Protein AF-A0A7K6Z9L7-F1 (afdb_monomer_lite)

Foldseek 3Di:
DPPDPPPDPLVVLLVVLPCVVVVPDVVSVVSNVVSVVSCVCVVDPQSVVQCVVPNVVSVVCCVPVPVVVSVVVVVCPDPVNVVVVVVVVVVVVVVVVVD

Structure (mmCIF, N/CA/C/O backbone):
data_AF-A0A7K6Z9L7-F1
#
_entry.id   AF-A0A7K6Z9L7-F1
#
loop_
_atom_site.group_PDB
_atom_site.id
_atom_site.type_symbol
_atom_site.label_atom_id
_atom_site.label_alt_id
_atom_site.label_comp_id
_atom_site.label_asym_id
_atom_site.label_entity_id
_atom_site.label_seq_id
_atom_site.pdbx_PDB_ins_code
_atom_site.Cartn_x
_atom_site.Cartn_y
_atom_site.Cartn_z
_atom_site.occupancy
_atom_site.B_iso_or_equiv
_atom_site.auth_seq_id
_atom_site.auth_comp_id
_atom_site.auth_asym_id
_atom_site.auth_atom_id
_atom_site.pdbx_PDB_model_num
ATOM 1 N N . SER A 1 1 ? 2.172 -17.798 7.757 1.00 39.91 1 SER A N 1
ATOM 2 C CA . SER A 1 1 ? 0.890 -17.644 7.040 1.00 39.91 1 SER A CA 1
ATOM 3 C C . SER A 1 1 ? 0.165 -16.428 7.599 1.00 39.91 1 SER A C 1
ATOM 5 O O . SER A 1 1 ? -0.536 -16.539 8.595 1.00 39.91 1 SER A O 1
ATOM 7 N N . HIS A 1 2 ? 0.409 -15.241 7.033 1.00 44.06 2 HIS A N 1
ATOM 8 C CA . HIS A 1 2 ? -0.281 -14.021 7.467 1.00 44.06 2 HIS A CA 1
ATOM 9 C C . HIS A 1 2 ? -1.784 -14.182 7.169 1.00 44.06 2 HIS A C 1
ATOM 11 O O . HIS A 1 2 ? -2.124 -14.545 6.037 1.00 44.06 2 HIS A O 1
ATOM 17 N N . PRO A 1 3 ? -2.685 -14.006 8.150 1.00 48.78 3 PRO A N 1
ATOM 18 C CA . PRO A 1 3 ? -4.113 -14.115 7.899 1.00 48.78 3 PRO A CA 1
ATOM 19 C C . PRO A 1 3 ? -4.492 -13.031 6.891 1.00 48.78 3 PRO A C 1
ATOM 21 O O . PRO A 1 3 ? -4.235 -11.851 7.119 1.00 48.78 3 PRO A O 1
ATOM 24 N N . ARG A 1 4 ? -5.067 -13.427 5.748 1.00 51.81 4 ARG A N 1
ATOM 25 C CA . ARG A 1 4 ? -5.582 -12.455 4.777 1.00 51.81 4 ARG A CA 1
ATOM 26 C C . ARG A 1 4 ? -6.577 -11.555 5.514 1.00 51.81 4 ARG A C 1
ATOM 28 O O . ARG A 1 4 ? -7.457 -12.119 6.173 1.00 51.81 4 ARG A O 1
ATOM 35 N N . PRO A 1 5 ? -6.473 -10.215 5.424 1.00 55.12 5 PRO A N 1
ATOM 36 C CA . PRO A 1 5 ? -7.482 -9.339 5.994 1.00 55.12 5 PRO A CA 1
ATOM 37 C C . PRO A 1 5 ? -8.799 -9.720 5.329 1.00 55.12 5 PRO A C 1
ATOM 39 O O . PRO A 1 5 ? -8.987 -9.565 4.121 1.00 55.12 5 PRO A O 1
ATOM 42 N N . MET A 1 6 ? -9.650 -10.379 6.113 1.00 50.12 6 MET A N 1
ATOM 43 C CA . MET A 1 6 ? -10.906 -10.935 5.648 1.00 50.12 6 MET A CA 1
ATOM 44 C C . MET A 1 6 ? -11.667 -9.794 4.976 1.00 50.12 6 MET A C 1
ATOM 46 O O . MET A 1 6 ? -11.713 -8.689 5.518 1.00 50.12 6 MET A O 1
ATOM 50 N N . ALA A 1 7 ? -12.243 -10.039 3.799 1.00 53.47 7 ALA A N 1
ATOM 51 C CA . ALA A 1 7 ? -13.088 -9.084 3.085 1.00 53.47 7 ALA A CA 1
ATOM 52 C C . ALA A 1 7 ? -14.421 -8.885 3.834 1.00 53.47 7 ALA A C 1
ATOM 54 O O . ALA A 1 7 ? -15.507 -9.121 3.309 1.00 53.47 7 ALA A O 1
ATOM 55 N N . VAL A 1 8 ? -14.348 -8.512 5.111 1.00 55.50 8 VAL A N 1
ATOM 56 C CA . VAL A 1 8 ? -15.503 -8.186 5.924 1.00 55.50 8 VAL A CA 1
ATOM 57 C C . VAL A 1 8 ? -16.065 -6.877 5.374 1.00 55.50 8 VAL A C 1
ATOM 59 O O . VAL A 1 8 ? -15.288 -5.976 5.041 1.00 55.50 8 VAL A O 1
ATOM 62 N N . PRO A 1 9 ? -17.394 -6.722 5.254 1.00 59.91 9 PRO A N 1
ATOM 63 C CA . PRO A 1 9 ? -17.988 -5.478 4.788 1.00 59.91 9 PRO A CA 1
ATOM 64 C C . PRO A 1 9 ? -17.550 -4.316 5.689 1.00 59.91 9 PRO A C 1
ATOM 66 O O . PRO A 1 9 ? -18.099 -4.121 6.775 1.00 59.91 9 PRO A O 1
ATOM 69 N N . ARG A 1 10 ? -16.560 -3.538 5.229 1.00 65.69 10 ARG A N 1
ATOM 70 C CA . ARG A 1 10 ? -15.929 -2.434 5.978 1.00 65.69 10 ARG A CA 1
ATOM 71 C C . ARG A 1 10 ? -16.968 -1.455 6.510 1.00 65.69 10 ARG A C 1
ATOM 73 O O . ARG A 1 10 ? -16.880 -1.028 7.649 1.00 65.69 10 ARG A O 1
ATOM 80 N N . ARG A 1 11 ? -18.028 -1.212 5.732 1.00 66.62 11 ARG A N 1
ATOM 81 C CA . ARG A 1 11 ? -19.173 -0.380 6.131 1.00 66.62 11 ARG A CA 1
ATOM 82 C C . ARG A 1 11 ? -19.879 -0.897 7.390 1.00 66.62 11 ARG A C 1
ATOM 84 O O . ARG A 1 11 ? -20.209 -0.108 8.262 1.00 66.62 11 ARG A O 1
A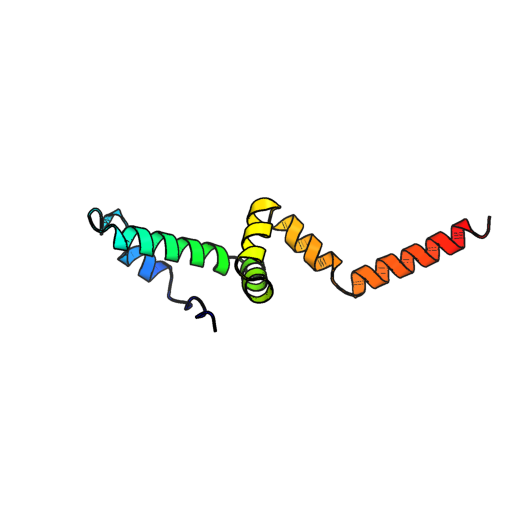TOM 91 N N . LYS A 1 12 ? -20.087 -2.212 7.517 1.00 74.62 12 LYS A N 1
ATOM 92 C CA . LYS A 1 12 ? -20.787 -2.804 8.672 1.00 74.62 12 LYS A CA 1
ATOM 93 C C . LYS A 1 12 ? -19.922 -2.788 9.933 1.00 74.62 12 LYS A C 1
ATOM 95 O O . LYS A 1 12 ? -20.440 -2.542 11.015 1.00 74.62 12 LYS A O 1
ATOM 100 N N . LEU A 1 13 ? -18.617 -3.025 9.796 1.00 75.88 13 LEU A N 1
ATOM 101 C CA . LEU A 1 13 ? -17.691 -2.979 10.930 1.00 75.88 13 LEU A CA 1
ATOM 102 C C . LEU A 1 13 ? -17.372 -1.545 11.369 1.00 75.88 13 LEU A C 1
ATOM 104 O O . LEU A 1 13 ? -17.368 -1.277 12.564 1.00 75.88 13 LEU A O 1
ATOM 108 N N . ALA A 1 14 ? -17.173 -0.618 10.429 1.00 74.69 14 ALA A N 1
ATOM 109 C CA . ALA A 1 14 ? -16.919 0.790 10.733 1.00 74.69 14 ALA A CA 1
ATOM 110 C C . ALA A 1 14 ? -18.092 1.433 11.490 1.00 74.69 14 ALA A C 1
ATOM 112 O O . ALA A 1 14 ? -17.868 2.207 12.410 1.00 74.69 14 ALA A O 1
ATOM 113 N N . LEU A 1 15 ? -19.338 1.062 11.165 1.00 79.12 15 LEU A N 1
ATOM 114 C CA . LEU A 1 15 ? -20.523 1.491 11.919 1.00 79.12 15 LEU A CA 1
ATOM 115 C C . LEU A 1 15 ? -20.588 0.878 13.325 1.00 79.12 15 LEU A C 1
ATOM 117 O O . LEU A 1 15 ? -21.086 1.520 14.245 1.00 79.12 15 LEU A O 1
ATOM 121 N N . LYS A 1 16 ? -20.101 -0.357 13.494 1.00 80.88 16 LYS A N 1
ATOM 122 C CA . LYS A 1 16 ? -20.093 -1.057 14.785 1.00 80.88 16 LYS A CA 1
ATOM 123 C C . LYS A 1 16 ? -19.075 -0.452 15.755 1.00 80.88 16 LYS A C 1
ATOM 125 O O . LYS A 1 16 ? -19.374 -0.326 16.935 1.00 80.88 16 LYS A O 1
ATOM 130 N N . TYR A 1 17 ? -17.913 -0.051 15.243 1.00 83.38 17 TYR A N 1
ATOM 131 C CA . TYR A 1 17 ? -16.802 0.506 16.022 1.00 83.38 17 TYR A CA 1
ATOM 132 C C . TYR A 1 17 ? -16.658 2.030 15.882 1.00 83.38 17 TYR A C 1
ATOM 134 O O . TYR A 1 17 ? -15.601 2.578 16.167 1.00 83.38 17 TYR A O 1
ATOM 142 N N . HIS A 1 18 ? -17.699 2.731 15.422 1.00 81.81 18 HIS A N 1
ATOM 143 C CA . HIS A 1 18 ? -17.637 4.181 15.238 1.00 81.81 18 HIS A CA 1
ATOM 144 C C . HIS A 1 18 ? -17.424 4.893 16.591 1.00 81.81 18 HIS A C 1
ATOM 146 O O . HIS A 1 18 ? -18.118 4.533 17.551 1.00 81.81 18 HIS A O 1
ATOM 152 N N . PRO A 1 19 ? -16.544 5.912 16.680 1.00 80.56 19 PRO A N 1
ATOM 153 C CA . PRO A 1 19 ? -16.237 6.6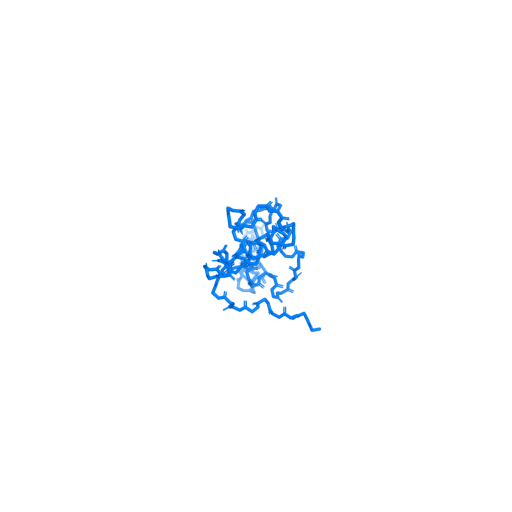08 17.938 1.00 80.56 19 PRO A CA 1
ATOM 154 C C . PRO A 1 19 ? -17.465 7.278 18.568 1.00 80.56 19 PRO A C 1
ATOM 156 O O . PRO A 1 19 ? -17.619 7.258 19.778 1.00 80.56 19 PRO A O 1
ATOM 159 N N . ASP A 1 20 ? -18.399 7.768 17.749 1.00 85.31 20 ASP A N 1
ATOM 160 C CA . ASP A 1 20 ? -19.677 8.344 18.211 1.00 85.31 20 ASP A CA 1
ATOM 161 C C . ASP A 1 20 ? -20.554 7.351 19.002 1.00 85.31 20 ASP A C 1
ATOM 163 O O . ASP A 1 20 ? -21.271 7.731 19.919 1.00 85.31 20 ASP A O 1
ATOM 167 N N . LYS A 1 21 ? -20.482 6.054 18.669 1.00 82.75 21 LYS A N 1
ATOM 168 C CA . LYS A 1 21 ? -21.246 4.994 19.350 1.00 82.75 21 LYS A CA 1
ATOM 169 C C . LYS A 1 21 ? -20.463 4.325 20.477 1.00 82.75 21 LYS A C 1
ATOM 171 O O . LYS A 1 21 ? -21.060 3.595 21.260 1.00 82.75 21 LYS A O 1
ATOM 176 N N . ASN A 1 22 ? -19.149 4.541 20.527 1.00 84.25 22 ASN A N 1
ATOM 177 C CA . ASN A 1 22 ? -18.236 3.918 21.481 1.00 84.25 22 ASN A CA 1
ATOM 178 C C . ASN A 1 22 ? -17.231 4.957 22.031 1.00 84.25 22 ASN A C 1
ATOM 180 O O . ASN A 1 22 ? -16.026 4.779 21.854 1.00 84.25 22 ASN A O 1
ATOM 184 N N . PRO A 1 23 ? -17.697 6.057 22.653 1.00 78.94 23 PRO A N 1
ATOM 185 C CA . PRO A 1 23 ? -16.817 7.140 23.100 1.00 78.94 23 PRO A CA 1
ATOM 186 C C . PRO A 1 23 ? -15.869 6.723 24.236 1.00 78.94 23 PRO A C 1
ATOM 188 O O . PRO A 1 23 ? -14.770 7.261 24.335 1.00 78.94 23 PRO A O 1
ATOM 191 N N . ASP A 1 24 ? -16.263 5.737 25.048 1.00 84.19 24 ASP A N 1
ATOM 192 C CA . ASP A 1 24 ? -15.509 5.271 26.221 1.00 84.19 24 ASP A CA 1
ATOM 193 C C . ASP A 1 24 ? -14.710 3.975 25.978 1.00 84.19 24 ASP A C 1
ATOM 195 O O . ASP A 1 24 ? -14.047 3.483 26.891 1.00 84.19 24 ASP A O 1
ATOM 199 N N . ASP A 1 25 ? -14.765 3.396 24.769 1.00 83.88 25 ASP A N 1
ATOM 200 C CA . ASP A 1 25 ? -14.072 2.141 24.452 1.00 83.88 25 ASP A CA 1
ATOM 201 C C . ASP A 1 25 ? -12.804 2.390 23.606 1.00 83.88 25 ASP A C 1
ATOM 203 O O . ASP A 1 25 ? -12.877 2.510 22.375 1.00 83.88 25 ASP A O 1
ATOM 207 N N . PRO A 1 26 ? -11.608 2.415 24.224 1.00 83.69 26 PRO A N 1
ATOM 208 C CA . PRO A 1 26 ? -10.356 2.568 23.489 1.00 83.69 26 PRO A CA 1
ATOM 209 C C . PRO A 1 26 ? -10.075 1.383 22.550 1.00 83.69 26 PRO A C 1
ATOM 211 O O . PRO A 1 26 ? -9.400 1.554 21.533 1.00 83.69 26 PRO A O 1
ATOM 214 N N . ALA A 1 27 ? -10.617 0.191 22.827 1.00 83.19 27 ALA A N 1
ATOM 215 C CA . ALA A 1 27 ? -10.466 -0.957 21.940 1.00 83.19 27 ALA A CA 1
ATOM 216 C C . ALA A 1 27 ? -11.296 -0.792 20.657 1.00 83.19 27 ALA A C 1
ATOM 218 O O . ALA A 1 27 ? -10.869 -1.243 19.591 1.00 83.19 27 ALA A O 1
ATOM 219 N N . ALA A 1 28 ? -12.447 -0.113 20.720 1.00 81.94 28 ALA A N 1
ATOM 220 C CA . ALA A 1 28 ? -13.225 0.236 19.532 1.00 81.94 28 ALA A CA 1
ATOM 221 C C . ALA A 1 28 ? -12.467 1.221 18.631 1.00 81.94 28 ALA A C 1
ATOM 223 O O . ALA A 1 28 ? -12.456 1.044 17.411 1.00 81.94 28 ALA A O 1
ATOM 224 N N . ALA A 1 29 ? -11.768 2.198 19.218 1.00 81.88 29 ALA A N 1
ATOM 225 C CA . ALA A 1 29 ? -10.926 3.137 18.477 1.00 81.88 29 ALA A CA 1
ATOM 226 C C . ALA A 1 29 ? -9.757 2.435 17.758 1.00 81.88 29 ALA A C 1
ATOM 228 O O . ALA A 1 29 ? -9.510 2.696 16.577 1.00 81.88 29 ALA A O 1
ATOM 229 N N . GLU A 1 30 ? -9.082 1.499 18.432 1.00 82.19 30 GLU A N 1
ATOM 230 C CA . GLU A 1 30 ? -8.016 0.687 17.827 1.00 82.19 30 GLU A CA 1
ATOM 231 C C . GLU A 1 30 ? -8.550 -0.195 16.687 1.00 82.19 30 GLU A C 1
ATOM 233 O O . GLU A 1 30 ? -8.012 -0.180 15.578 1.00 82.19 30 GLU A O 1
ATOM 238 N N . ARG A 1 31 ? -9.686 -0.876 16.894 1.00 81.88 31 ARG A N 1
ATOM 239 C CA . ARG A 1 31 ? -10.359 -1.662 15.842 1.00 81.88 31 ARG A CA 1
ATOM 240 C C . ARG A 1 31 ? -10.750 -0.794 14.647 1.00 81.88 31 ARG A C 1
ATOM 242 O O . ARG A 1 31 ? -10.615 -1.226 13.504 1.00 81.88 31 ARG A O 1
ATOM 249 N N . PHE A 1 32 ? -11.237 0.422 14.888 1.00 82.00 32 PHE A N 1
ATOM 250 C CA . PHE A 1 32 ? -11.623 1.356 13.834 1.00 82.00 32 PHE A CA 1
ATOM 251 C C . PHE A 1 32 ? -10.418 1.796 12.993 1.00 82.00 32 PHE A C 1
ATOM 253 O O . PHE A 1 32 ? -10.498 1.779 11.762 1.00 82.00 32 PHE A O 1
ATOM 260 N N . LYS A 1 33 ? -9.281 2.110 13.632 1.00 82.12 33 LYS A N 1
ATOM 261 C CA . LYS A 1 33 ? -8.007 2.377 12.940 1.00 82.12 33 LYS A CA 1
ATOM 262 C C . LYS A 1 33 ? -7.577 1.203 12.070 1.00 82.12 33 LYS A C 1
ATOM 264 O O . LYS A 1 33 ? -7.227 1.399 10.908 1.00 82.12 33 LYS A O 1
ATOM 269 N N . GLU A 1 34 ? -7.644 -0.007 12.611 1.00 81.12 34 GLU A N 1
ATOM 270 C CA . GLU A 1 34 ? -7.249 -1.229 11.912 1.00 81.12 34 GLU A CA 1
ATOM 271 C C . GLU A 1 34 ? -8.129 -1.477 10.672 1.00 81.12 34 GLU A C 1
ATOM 273 O O . GLU A 1 34 ? -7.626 -1.760 9.583 1.00 81.12 34 GLU A O 1
ATOM 278 N N . ILE A 1 35 ? -9.446 -1.261 10.795 1.00 81.94 35 ILE A N 1
ATOM 279 C CA . ILE A 1 35 ? -10.399 -1.332 9.677 1.00 81.94 35 ILE A CA 1
ATOM 280 C C . ILE A 1 35 ? -10.078 -0.283 8.606 1.00 81.94 35 ILE A C 1
ATOM 282 O O . ILE A 1 35 ? -10.150 -0.593 7.415 1.00 81.94 35 ILE A O 1
ATOM 286 N N . ASN A 1 36 ? -9.726 0.941 9.003 1.00 79.88 36 ASN A N 1
ATOM 287 C CA . ASN A 1 36 ? -9.377 2.013 8.069 1.00 79.88 36 ASN A CA 1
ATOM 288 C C . ASN A 1 36 ? -8.046 1.745 7.350 1.00 79.88 36 ASN A C 1
ATOM 290 O O . ASN A 1 36 ? -7.942 1.975 6.146 1.00 79.88 36 ASN A O 1
ATOM 294 N N . SER A 1 37 ? -7.051 1.201 8.052 1.00 77.06 37 SER A N 1
ATOM 295 C CA . SER A 1 37 ? -5.772 0.798 7.455 1.00 77.06 37 SER A CA 1
ATOM 296 C C . SER A 1 37 ? -5.971 -0.336 6.446 1.00 77.06 37 SER A C 1
ATOM 298 O O . SER A 1 37 ? -5.581 -0.218 5.283 1.00 77.06 37 SER A O 1
ATOM 300 N N . ALA A 1 38 ? -6.711 -1.382 6.828 1.00 78.25 38 ALA A N 1
ATOM 301 C CA . ALA A 1 38 ? -7.092 -2.446 5.905 1.00 78.25 38 ALA A CA 1
ATOM 302 C C . ALA A 1 38 ? -7.924 -1.910 4.724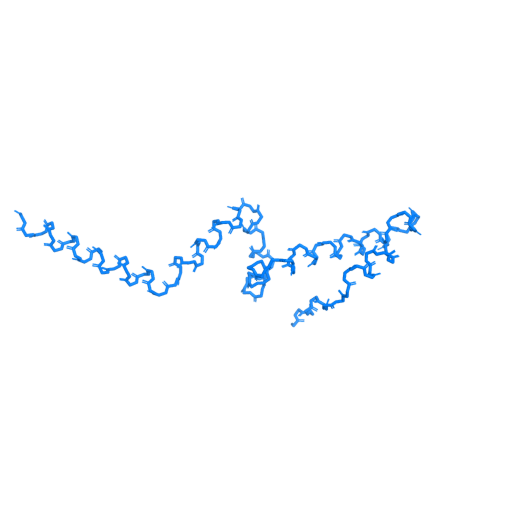 1.00 78.25 38 ALA A C 1
ATOM 304 O O . ALA A 1 38 ? -7.801 -2.402 3.601 1.00 78.25 38 ALA A O 1
ATOM 305 N N . HIS A 1 39 ? -8.754 -0.881 4.945 1.00 75.19 39 HIS A N 1
ATOM 306 C CA . HIS A 1 39 ? -9.507 -0.227 3.880 1.00 75.19 39 HIS A CA 1
ATOM 307 C C . HIS A 1 39 ? -8.580 0.426 2.857 1.00 75.19 39 HIS A C 1
ATOM 309 O O . HIS A 1 39 ? -8.821 0.240 1.669 1.00 75.19 39 HIS A O 1
ATOM 315 N N . ALA A 1 40 ? -7.578 1.182 3.301 1.00 74.62 40 ALA A N 1
ATOM 316 C CA . ALA A 1 40 ? -6.653 1.903 2.430 1.00 74.62 40 ALA A CA 1
ATOM 317 C C . ALA A 1 40 ? -5.829 0.955 1.544 1.00 74.62 40 ALA A C 1
ATOM 319 O O . ALA A 1 40 ? -5.643 1.220 0.358 1.00 74.62 40 ALA A O 1
ATOM 320 N N . THR A 1 41 ? -5.410 -0.188 2.090 1.00 72.38 41 THR A N 1
ATOM 321 C CA . THR A 1 41 ? -4.687 -1.215 1.327 1.00 72.38 41 THR A CA 1
ATOM 322 C C . THR A 1 41 ? -5.584 -1.939 0.326 1.00 72.38 41 THR A C 1
ATOM 324 O O . THR A 1 41 ? -5.159 -2.231 -0.784 1.00 72.38 41 THR A O 1
ATOM 327 N N . LEU A 1 42 ? -6.828 -2.249 0.709 1.00 73.88 42 LEU A N 1
ATOM 328 C CA . LEU A 1 42 ? -7.758 -3.015 -0.129 1.00 73.88 42 LEU A CA 1
ATOM 329 C C . LEU A 1 42 ? -8.565 -2.154 -1.108 1.00 73.88 42 LEU A C 1
ATOM 331 O O . LEU A 1 42 ? -9.225 -2.711 -1.983 1.00 73.88 42 LEU A O 1
ATOM 335 N N . SER A 1 43 ? -8.599 -0.828 -0.939 1.00 74.44 43 SER A N 1
ATOM 336 C CA . SER A 1 43 ? -9.313 0.064 -1.860 1.00 74.44 43 SER A CA 1
ATOM 337 C C . SER A 1 43 ? -8.611 0.211 -3.200 1.00 74.44 43 SER A C 1
A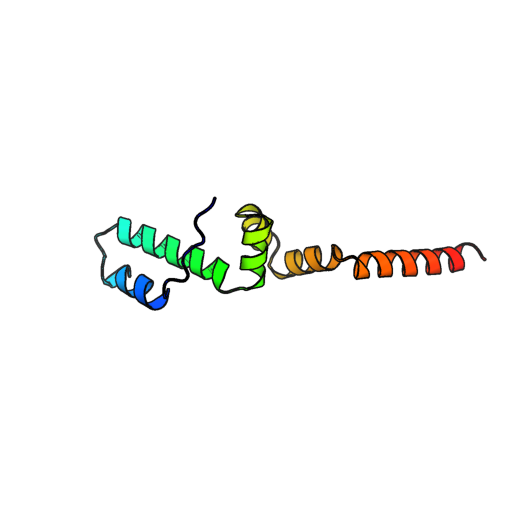TOM 339 O O . SER A 1 43 ? -9.288 0.499 -4.180 1.00 74.44 43 SER A O 1
ATOM 341 N N . ASP A 1 44 ? -7.294 0.022 -3.228 1.00 77.62 44 ASP A N 1
ATOM 342 C CA . ASP A 1 44 ? -6.492 0.123 -4.437 1.00 77.62 44 ASP A CA 1
ATOM 343 C C . ASP A 1 44 ? -5.941 -1.259 -4.801 1.00 77.62 44 ASP A C 1
ATOM 345 O O . ASP A 1 44 ? -5.300 -1.937 -3.991 1.00 77.62 44 ASP A O 1
ATOM 349 N N . GLU A 1 45 ? -6.241 -1.701 -6.018 1.00 78.44 45 GLU A N 1
ATOM 350 C CA . GLU A 1 45 ? -5.818 -3.005 -6.521 1.00 78.44 45 GLU A CA 1
ATOM 351 C C . GLU A 1 45 ? -4.286 -3.100 -6.604 1.00 78.44 45 GLU A C 1
ATOM 353 O O . GLU A 1 45 ? -3.715 -4.158 -6.320 1.00 78.44 45 GLU A O 1
ATOM 358 N N . ASP A 1 46 ? -3.609 -1.979 -6.874 1.00 76.56 46 ASP A N 1
ATOM 359 C CA . ASP A 1 46 ? -2.154 -1.913 -6.952 1.00 76.56 46 ASP A CA 1
ATOM 360 C C . ASP A 1 46 ? -1.515 -2.022 -5.561 1.00 76.56 46 ASP A C 1
ATOM 362 O O . ASP A 1 46 ? -0.585 -2.811 -5.377 1.00 76.56 46 ASP A O 1
ATOM 366 N N . LYS A 1 47 ? -2.055 -1.323 -4.548 1.00 78.19 47 LYS A N 1
ATOM 367 C CA . LYS A 1 47 ? -1.594 -1.423 -3.143 1.00 78.19 47 LYS A CA 1
ATOM 368 C C . LYS A 1 47 ? -1.786 -2.813 -2.572 1.00 78.19 47 LYS A C 1
ATOM 370 O O . LYS A 1 47 ? -0.933 -3.313 -1.836 1.00 78.19 47 LYS A O 1
ATOM 375 N N . ARG A 1 48 ? -2.890 -3.459 -2.936 1.00 82.06 48 ARG A N 1
ATOM 376 C CA . ARG A 1 48 ? -3.141 -4.846 -2.566 1.00 82.06 48 ARG A CA 1
ATOM 377 C C . ARG A 1 48 ? -2.100 -5.774 -3.180 1.00 82.06 48 ARG A C 1
ATOM 379 O O . ARG A 1 48 ? -1.515 -6.579 -2.463 1.00 82.06 48 ARG A O 1
ATOM 386 N N . ARG A 1 49 ? -1.829 -5.639 -4.480 1.00 79.00 49 ARG A N 1
ATOM 387 C CA . ARG A 1 49 ? -0.819 -6.459 -5.161 1.00 79.00 49 ARG A CA 1
ATOM 388 C C . ARG A 1 49 ? 0.578 -6.240 -4.582 1.00 79.00 49 ARG A C 1
ATOM 390 O O . ARG A 1 49 ? 1.339 -7.189 -4.421 1.00 79.00 49 ARG A O 1
ATOM 397 N N . LEU A 1 50 ? 0.884 -4.995 -4.235 1.00 79.31 50 LEU A N 1
ATOM 398 C CA . LEU A 1 50 ? 2.095 -4.585 -3.536 1.00 79.31 50 LEU A CA 1
ATOM 399 C C . LEU A 1 50 ? 2.253 -5.271 -2.183 1.00 79.31 50 LEU A C 1
ATOM 401 O O . LEU A 1 50 ? 3.311 -5.829 -1.897 1.00 79.31 50 LEU A O 1
ATOM 405 N N . TYR A 1 51 ? 1.198 -5.257 -1.371 1.00 80.62 51 TYR A N 1
ATOM 406 C CA . TYR A 1 51 ? 1.179 -5.937 -0.083 1.00 80.62 51 TYR A CA 1
ATOM 40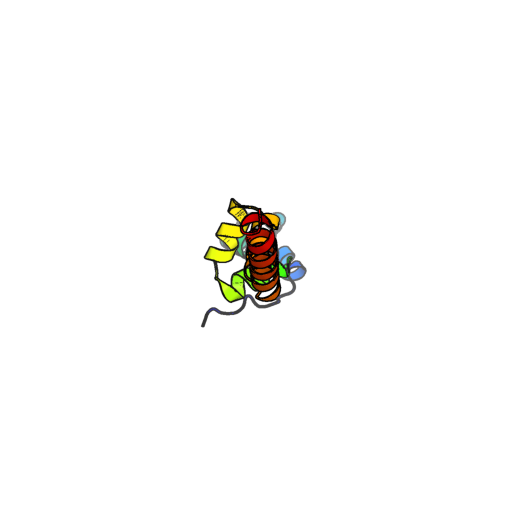7 C C . TYR A 1 51 ? 1.336 -7.450 -0.236 1.00 80.62 51 TYR A C 1
ATOM 409 O O . TYR A 1 51 ? 2.097 -8.070 0.502 1.00 80.62 51 TYR A O 1
ATOM 417 N N . ASP A 1 52 ? 0.670 -8.046 -1.224 1.00 82.62 52 ASP A N 1
ATOM 418 C CA . ASP A 1 52 ? 0.762 -9.482 -1.487 1.00 82.62 52 ASP A CA 1
ATOM 419 C C . ASP A 1 52 ? 2.179 -9.899 -1.938 1.00 82.62 52 ASP A C 1
ATOM 421 O O . ASP A 1 52 ? 2.617 -11.008 -1.631 1.00 82.62 52 ASP A O 1
ATOM 425 N N . GLN A 1 53 ? 2.916 -9.023 -2.634 1.00 77.75 53 GLN A N 1
ATOM 426 C CA . GLN A 1 53 ? 4.269 -9.306 -3.137 1.00 77.75 53 GLN A CA 1
ATOM 427 C C . GLN A 1 53 ? 5.398 -8.930 -2.165 1.00 77.75 53 GLN A C 1
ATOM 429 O O . GLN A 1 53 ? 6.391 -9.650 -2.079 1.00 77.75 53 GLN A O 1
ATOM 434 N N . TYR A 1 54 ? 5.267 -7.815 -1.445 1.00 78.88 54 TYR A N 1
ATOM 435 C CA . TYR A 1 54 ? 6.345 -7.210 -0.647 1.00 78.88 54 TYR A CA 1
ATOM 436 C C . TYR A 1 54 ? 5.953 -6.958 0.816 1.00 78.88 54 TYR A C 1
ATOM 438 O O . TYR A 1 54 ? 6.753 -6.434 1.594 1.00 78.88 54 TYR A O 1
ATOM 446 N N . GLY A 1 55 ? 4.732 -7.317 1.216 1.00 82.06 55 GLY A N 1
ATOM 447 C CA . GLY A 1 55 ? 4.224 -7.097 2.566 1.00 82.06 55 GLY A CA 1
ATOM 448 C C . GLY A 1 55 ? 4.106 -5.615 2.924 1.00 82.06 55 GLY A C 1
ATOM 449 O O . GLY A 1 55 ? 3.846 -4.755 2.080 1.00 82.06 55 GLY A O 1
ATOM 450 N N . SER A 1 56 ? 4.320 -5.304 4.203 1.00 81.50 56 SER A N 1
ATOM 451 C CA . SER A 1 56 ? 4.265 -3.933 4.728 1.00 81.50 56 SER A CA 1
ATOM 452 C C . SER A 1 56 ? 5.309 -3.000 4.108 1.00 81.50 56 SER A C 1
ATOM 454 O O . SER A 1 56 ? 5.044 -1.807 3.975 1.00 81.50 56 SER A O 1
ATOM 456 N N . LEU A 1 57 ? 6.461 -3.527 3.674 1.00 82.44 57 LEU A N 1
ATOM 457 C CA . LEU A 1 57 ? 7.502 -2.736 3.015 1.00 82.44 57 LEU A CA 1
ATOM 458 C C . LEU A 1 57 ? 7.001 -2.146 1.689 1.00 82.44 57 LEU A C 1
ATOM 460 O O . LEU A 1 57 ? 7.285 -0.991 1.388 1.00 82.44 57 LEU A O 1
ATOM 464 N N . GLY A 1 58 ? 6.210 -2.909 0.928 1.00 80.38 58 GLY A N 1
ATOM 465 C CA . GLY A 1 58 ? 5.614 -2.441 -0.325 1.00 80.38 58 GLY A CA 1
ATOM 466 C C . GLY A 1 58 ? 4.664 -1.258 -0.128 1.00 80.38 58 GLY A C 1
ATOM 467 O O . GLY A 1 58 ? 4.696 -0.311 -0.912 1.00 80.38 58 GLY A O 1
ATOM 468 N N . LEU A 1 59 ? 3.869 -1.275 0.949 1.00 81.12 59 LEU A N 1
ATOM 469 C CA . LEU A 1 59 ? 3.034 -0.127 1.316 1.00 81.12 59 LEU A CA 1
ATOM 470 C C . LEU A 1 59 ? 3.861 1.069 1.766 1.00 81.12 59 LEU A C 1
ATOM 472 O O . LEU A 1 59 ? 3.581 2.176 1.326 1.00 81.12 59 LEU A O 1
ATOM 476 N N . TYR A 1 60 ? 4.888 0.851 2.590 1.00 82.50 60 TYR A N 1
ATOM 477 C CA . TYR A 1 60 ? 5.746 1.934 3.068 1.00 82.50 60 TYR A CA 1
ATOM 478 C C . TYR A 1 60 ? 6.408 2.690 1.910 1.00 82.50 60 TYR A C 1
ATOM 480 O O . TYR A 1 60 ? 6.434 3.918 1.887 1.00 82.50 60 TYR A O 1
ATOM 488 N N . VAL A 1 61 ? 6.892 1.954 0.906 1.00 79.81 61 VAL A N 1
ATOM 489 C CA . VAL A 1 61 ? 7.467 2.538 -0.310 1.00 79.81 61 VAL A CA 1
ATOM 490 C C . VAL A 1 61 ? 6.406 3.304 -1.111 1.00 79.81 61 VAL A C 1
ATOM 492 O O . VAL A 1 61 ? 6.692 4.401 -1.584 1.00 79.81 61 VAL A O 1
ATOM 495 N N . ALA A 1 62 ? 5.176 2.793 -1.219 1.00 79.50 62 ALA A N 1
ATOM 496 C CA . ALA A 1 62 ? 4.080 3.510 -1.880 1.00 79.50 62 ALA A CA 1
ATOM 497 C C . ALA A 1 62 ? 3.660 4.791 -1.150 1.00 79.50 62 ALA A C 1
ATOM 499 O O . ALA A 1 62 ? 3.331 5.782 -1.797 1.00 79.50 62 ALA A O 1
ATOM 500 N N . GLU A 1 63 ? 3.720 4.799 0.179 1.00 79.56 63 GLU A N 1
ATOM 501 C CA . GLU A 1 63 ? 3.408 5.974 0.995 1.00 79.56 63 GLU A CA 1
ATOM 502 C C . GLU A 1 63 ? 4.509 7.044 0.921 1.00 79.56 63 GLU A C 1
ATOM 504 O O . GLU A 1 63 ? 4.207 8.232 0.869 1.00 79.56 63 GLU A O 1
ATOM 509 N N . GLN A 1 64 ? 5.782 6.635 0.886 1.00 80.44 64 GLN A N 1
ATOM 510 C CA . GLN A 1 64 ? 6.931 7.550 0.851 1.00 80.44 64 GLN A CA 1
ATOM 511 C C . GLN A 1 64 ? 7.220 8.124 -0.538 1.00 80.44 64 GLN A C 1
ATOM 513 O O . GLN A 1 64 ? 7.545 9.302 -0.661 1.00 80.44 64 GLN A O 1
ATOM 518 N N . PHE A 1 65 ? 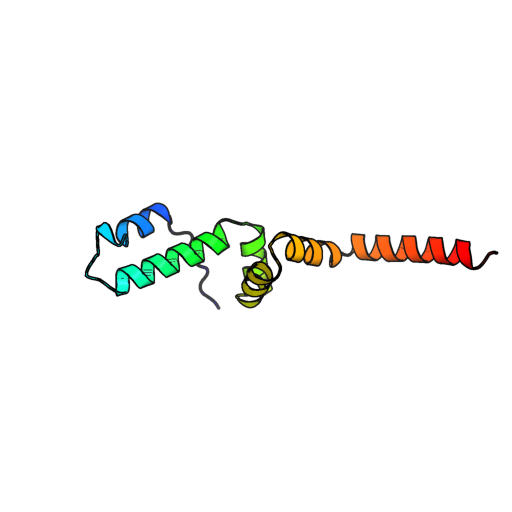7.133 7.297 -1.582 1.00 76.12 65 PHE A N 1
ATOM 519 C CA . PHE A 1 65 ? 7.526 7.679 -2.943 1.00 76.12 65 PHE A CA 1
ATOM 520 C C . PHE A 1 65 ? 6.329 7.987 -3.854 1.00 76.12 65 PHE A C 1
ATOM 522 O O . PHE A 1 65 ? 6.522 8.442 -4.980 1.00 76.12 65 PHE A O 1
ATOM 529 N N . GLY A 1 66 ? 5.102 7.794 -3.360 1.00 73.75 66 GLY A N 1
ATOM 530 C CA . GLY A 1 66 ? 3.861 8.008 -4.099 1.00 73.75 66 GLY A CA 1
ATOM 531 C C . GLY A 1 66 ? 3.482 6.815 -4.979 1.00 73.75 66 GLY A C 1
ATOM 532 O O . GLY A 1 66 ? 4.339 6.144 -5.559 1.00 73.75 66 GLY A O 1
ATOM 533 N N . ASP A 1 67 ? 2.174 6.565 -5.101 1.00 67.94 67 ASP A N 1
ATOM 534 C CA . ASP A 1 67 ? 1.599 5.466 -5.895 1.00 67.94 67 ASP A CA 1
ATOM 535 C C . ASP A 1 67 ? 2.160 5.401 -7.324 1.00 67.94 67 ASP A C 1
ATOM 537 O O . ASP A 1 67 ? 2.460 4.318 -7.832 1.00 67.94 67 ASP A O 1
ATOM 541 N N . ASP A 1 68 ? 2.349 6.557 -7.962 1.00 70.94 68 ASP A N 1
ATOM 542 C CA . ASP A 1 68 ? 2.796 6.659 -9.353 1.00 70.94 68 ASP A CA 1
ATOM 543 C C . ASP A 1 68 ? 4.233 6.162 -9.547 1.00 70.94 68 ASP A C 1
ATOM 545 O O . ASP A 1 68 ? 4.532 5.474 -10.529 1.00 70.94 68 ASP A O 1
ATOM 549 N N . ALA A 1 69 ? 5.120 6.447 -8.588 1.00 72.44 69 ALA A N 1
ATOM 550 C CA . ALA A 1 69 ? 6.517 6.033 -8.649 1.00 72.44 69 ALA A CA 1
ATOM 551 C C . ALA A 1 69 ? 6.652 4.516 -8.519 1.00 72.44 69 ALA A C 1
ATOM 553 O O . ALA A 1 69 ? 7.435 3.896 -9.239 1.00 72.44 69 ALA A O 1
ATOM 554 N N . VAL A 1 70 ? 5.856 3.897 -7.645 1.00 73.19 70 VAL A N 1
ATOM 555 C CA . VAL A 1 70 ? 5.911 2.446 -7.456 1.00 73.19 70 VAL A CA 1
ATOM 556 C C . VAL A 1 70 ? 5.277 1.718 -8.639 1.00 73.19 70 VAL A C 1
ATOM 558 O O . VAL A 1 70 ? 5.834 0.728 -9.118 1.00 73.19 70 VAL A O 1
ATOM 561 N N . LYS A 1 71 ? 4.181 2.250 -9.200 1.00 71.69 71 LYS A N 1
ATOM 562 C CA . LYS A 1 71 ? 3.614 1.767 -10.471 1.00 71.69 71 LYS A CA 1
ATOM 563 C C . LYS A 1 71 ? 4.649 1.819 -11.589 1.00 71.69 71 LYS A C 1
ATOM 565 O O . LYS A 1 71 ? 4.828 0.822 -12.291 1.00 71.69 71 LYS A O 1
ATOM 570 N N . HIS A 1 72 ? 5.362 2.938 -11.733 1.00 70.69 72 HIS A N 1
ATOM 571 C CA . HIS A 1 72 ? 6.451 3.067 -12.701 1.00 70.69 72 HIS A CA 1
ATOM 572 C C . HIS A 1 72 ? 7.576 2.074 -12.432 1.00 70.69 72 HIS A C 1
ATOM 574 O O . HIS A 1 72 ? 7.951 1.345 -13.342 1.00 70.69 72 HIS A O 1
ATOM 580 N N . TYR A 1 73 ? 8.050 1.943 -11.197 1.00 74.31 73 TYR A N 1
ATOM 581 C CA . TYR A 1 73 ? 9.079 0.965 -10.849 1.00 74.31 73 TYR A CA 1
ATOM 582 C C . TYR A 1 73 ? 8.678 -0.472 -11.241 1.00 74.31 73 TYR A C 1
ATOM 584 O O . TYR A 1 73 ? 9.461 -1.193 -11.863 1.00 74.31 73 TYR A O 1
ATOM 592 N N . PHE A 1 74 ? 7.424 -0.872 -10.995 1.00 68.44 74 PHE A N 1
ATOM 593 C CA . PHE A 1 74 ? 6.921 -2.177 -11.441 1.00 68.44 74 PHE A CA 1
ATOM 594 C C . PHE A 1 74 ? 6.785 -2.315 -12.953 1.00 68.44 74 PHE A C 1
ATOM 596 O O . PHE A 1 74 ? 6.989 -3.411 -13.477 1.00 68.44 74 PHE A O 1
ATOM 603 N N . LEU A 1 75 ? 6.427 -1.243 -13.662 1.00 67.12 75 LEU A N 1
ATOM 604 C CA . LEU A 1 75 ? 6.377 -1.218 -15.126 1.00 67.12 75 LEU A CA 1
ATOM 605 C C . LEU A 1 75 ? 7.777 -1.383 -15.732 1.00 67.12 75 LEU A C 1
ATOM 607 O O . LEU A 1 75 ? 7.932 -2.169 -16.667 1.00 67.12 75 LEU A O 1
ATOM 611 N N . MET A 1 76 ? 8.787 -0.727 -15.151 1.00 65.88 76 MET A N 1
ATOM 612 C CA . MET A 1 76 ? 10.193 -0.828 -15.565 1.00 65.88 76 MET A CA 1
ATOM 613 C C . MET A 1 76 ? 10.769 -2.235 -15.337 1.00 65.88 76 MET A C 1
ATOM 615 O O . MET A 1 76 ? 11.608 -2.688 -16.110 1.00 65.88 76 MET A O 1
ATOM 619 N N . SER A 1 77 ? 10.288 -2.959 -14.318 1.00 65.56 77 SER A N 1
ATOM 620 C CA . SER A 1 77 ? 10.694 -4.347 -14.036 1.00 65.56 77 SER A CA 1
ATOM 621 C C . SER A 1 77 ? 10.095 -5.377 -15.003 1.00 65.56 77 SER A C 1
ATOM 623 O O . SER A 1 77 ? 10.404 -6.569 -14.901 1.00 65.56 77 SER A O 1
ATOM 625 N N . LYS A 1 78 ? 9.206 -4.980 -15.920 1.00 76.19 78 LYS A N 1
ATOM 626 C CA . LYS A 1 78 ? 8.634 -5.924 -16.877 1.00 76.19 78 LYS A CA 1
ATOM 627 C C . LYS A 1 78 ? 9.585 -6.165 -18.058 1.00 76.19 78 LYS A C 1
ATOM 629 O O . LYS A 1 78 ? 10.173 -5.248 -18.623 1.00 76.19 78 LYS A O 1
ATOM 634 N N . TRP A 1 79 ? 9.636 -7.419 -18.500 1.00 65.81 79 TRP A N 1
ATOM 635 C CA . TRP A 1 79 ? 10.596 -7.923 -19.491 1.00 65.81 79 TRP A CA 1
ATOM 636 C C . TRP A 1 79 ? 10.547 -7.218 -20.860 1.00 65.81 79 TRP A C 1
ATOM 638 O O . TRP A 1 79 ? 11.581 -6.912 -21.439 1.00 65.81 79 TRP A O 1
ATOM 648 N N . TRP A 1 80 ? 9.351 -6.882 -21.349 1.00 75.81 80 TRP A N 1
ATOM 649 C CA . TRP A 1 80 ? 9.131 -6.071 -22.557 1.00 75.81 80 TRP A CA 1
ATOM 650 C C . TRP A 1 80 ? 9.742 -4.662 -22.481 1.00 75.81 80 TRP A C 1
ATOM 652 O O . TRP A 1 80 ? 10.226 -4.173 -23.496 1.00 75.81 80 TRP A O 1
ATOM 662 N N . PHE A 1 81 ? 9.787 -4.028 -21.302 1.00 73.88 81 PHE A N 1
ATOM 663 C CA . PHE A 1 81 ? 10.418 -2.715 -21.141 1.00 73.88 81 PHE A CA 1
ATOM 664 C C . PHE A 1 81 ? 11.947 -2.830 -21.161 1.00 73.88 81 PHE A C 1
ATOM 666 O O . PHE A 1 81 ? 12.617 -2.067 -21.853 1.00 73.88 81 PHE A O 1
ATOM 673 N N . GLN A 1 82 ? 12.508 -3.841 -20.487 1.00 66.25 82 GLN A N 1
ATOM 674 C CA . GLN A 1 82 ? 13.944 -4.128 -20.578 1.00 66.25 82 GLN A CA 1
ATOM 675 C C . GLN A 1 82 ? 14.375 -4.503 -22.001 1.00 66.25 82 GLN A C 1
ATOM 677 O O . GLN A 1 82 ? 15.408 -4.024 -22.461 1.00 66.25 82 GLN A O 1
ATOM 682 N N . ALA A 1 83 ? 13.581 -5.310 -22.711 1.00 76.94 83 ALA A N 1
ATOM 683 C CA . ALA A 1 83 ? 13.840 -5.666 -24.104 1.00 76.94 83 ALA A CA 1
ATOM 684 C C . ALA A 1 83 ? 13.781 -4.438 -25.028 1.00 76.94 83 ALA A C 1
ATOM 686 O O . ALA A 1 83 ? 14.644 -4.285 -25.888 1.00 76.94 83 ALA A O 1
ATOM 687 N N . LEU A 1 84 ? 12.824 -3.526 -24.812 1.00 77.44 84 LEU A N 1
ATOM 688 C CA . LEU A 1 84 ? 12.724 -2.262 -25.546 1.00 77.44 84 LEU A CA 1
ATOM 689 C C . LEU A 1 84 ? 13.968 -1.385 -25.336 1.00 77.44 84 LEU A C 1
ATOM 691 O O . LEU A 1 84 ? 14.538 -0.889 -26.303 1.00 77.44 84 LEU A O 1
ATOM 695 N N . VAL A 1 85 ? 14.419 -1.223 -24.088 1.00 80.19 85 VAL A N 1
ATOM 696 C CA . VAL A 1 85 ? 15.614 -0.428 -23.759 1.00 80.19 85 VAL A CA 1
ATOM 697 C C . VAL A 1 85 ? 16.882 -1.057 -24.347 1.00 80.19 85 VAL A C 1
ATOM 699 O O . VAL A 1 85 ? 17.712 -0.337 -24.896 1.00 80.19 85 VAL A O 1
ATOM 702 N N . LEU A 1 86 ? 17.016 -2.386 -24.306 1.00 78.06 86 LEU A N 1
ATOM 703 C CA . LEU A 1 86 ? 18.132 -3.112 -24.926 1.00 78.06 86 LEU A CA 1
ATOM 704 C C . LEU A 1 86 ? 18.136 -2.983 -26.454 1.00 78.06 86 LEU A C 1
ATOM 706 O O . LEU A 1 86 ? 19.183 -2.705 -27.033 1.00 78.06 86 LEU A O 1
ATOM 710 N N . CYS A 1 87 ? 16.983 -3.136 -27.109 1.00 77.44 87 CYS A N 1
ATOM 711 C CA . CYS A 1 87 ? 16.862 -2.962 -28.558 1.00 77.44 87 CYS A CA 1
ATOM 712 C C . CYS A 1 87 ? 17.162 -1.522 -28.985 1.00 77.44 87 CYS A C 1
ATOM 714 O O . CYS A 1 87 ? 17.938 -1.315 -29.916 1.00 77.44 87 CYS A O 1
ATOM 716 N N . CYS A 1 88 ? 16.599 -0.527 -28.295 1.00 74.19 88 CYS A N 1
ATOM 717 C CA . CYS A 1 88 ? 16.878 0.879 -28.578 1.00 74.19 88 CYS A CA 1
ATOM 718 C C . CYS A 1 88 ? 18.346 1.236 -28.313 1.00 74.19 88 CYS A C 1
ATOM 720 O O . CYS A 1 88 ? 18.930 1.960 -29.111 1.00 74.19 88 CYS A O 1
ATOM 722 N N . GLY A 1 89 ? 18.953 0.702 -27.248 1.00 78.12 89 GLY A N 1
ATOM 723 C CA . GLY A 1 89 ? 20.374 0.886 -26.939 1.00 78.12 89 GLY A CA 1
ATOM 724 C C . GLY A 1 89 ? 21.308 0.233 -27.963 1.00 78.12 89 GLY A C 1
ATOM 725 O O . GLY A 1 89 ? 22.329 0.809 -28.324 1.00 78.12 89 GLY A O 1
ATOM 726 N N . ALA A 1 90 ? 20.951 -0.943 -28.485 1.00 75.94 90 ALA A N 1
ATOM 727 C CA . ALA A 1 90 ? 21.712 -1.609 -29.541 1.00 75.94 90 ALA A CA 1
ATOM 728 C C . ALA A 1 90 ? 21.618 -0.862 -30.886 1.00 75.94 90 ALA A C 1
ATOM 730 O O . ALA A 1 90 ? 22.617 -0.745 -31.597 1.00 75.94 90 ALA A O 1
ATOM 731 N N . LEU A 1 91 ? 20.441 -0.314 -31.210 1.00 71.25 91 LEU A N 1
ATOM 732 C CA . LEU A 1 91 ? 20.213 0.486 -32.418 1.00 71.25 91 LEU A CA 1
ATOM 733 C C . LEU A 1 91 ? 20.960 1.828 -32.375 1.00 71.25 91 LEU A C 1
ATOM 735 O O . LEU A 1 91 ? 21.603 2.193 -33.356 1.00 71.25 91 LEU A O 1
ATOM 739 N N . THR A 1 92 ? 20.944 2.540 -31.244 1.00 70.56 92 THR A N 1
ATOM 740 C CA . THR A 1 92 ? 21.703 3.795 -31.091 1.00 70.56 92 THR A CA 1
ATOM 741 C C . THR A 1 92 ? 23.212 3.567 -31.058 1.00 70.56 92 THR A C 1
ATOM 743 O O . THR A 1 92 ? 23.952 4.360 -31.635 1.00 70.56 92 THR A O 1
ATOM 746 N N . CYS A 1 93 ? 23.679 2.460 -30.473 1.00 61.91 93 CYS A N 1
ATOM 747 C CA . CYS A 1 93 ? 25.098 2.099 -30.480 1.00 61.91 93 CYS A CA 1
ATOM 748 C C . CYS A 1 93 ? 25.608 1.774 -31.900 1.00 61.91 93 CYS A C 1
ATOM 750 O O . CYS A 1 93 ? 26.675 2.239 -32.290 1.00 61.91 93 CYS A O 1
ATOM 752 N N . CYS A 1 94 ? 24.814 1.080 -32.728 1.00 57.44 94 CYS A N 1
ATOM 753 C CA . CYS A 1 94 ? 25.159 0.863 -34.141 1.00 57.44 94 CYS A CA 1
ATOM 754 C C . CYS A 1 94 ? 25.201 2.164 -34.959 1.00 57.44 94 CYS A C 1
ATOM 756 O O . CYS A 1 94 ? 26.045 2.297 -35.839 1.00 57.44 94 CYS A O 1
ATOM 758 N N . CYS A 1 95 ? 24.342 3.145 -34.668 1.00 56.47 95 CYS A N 1
ATOM 759 C CA . CYS A 1 95 ? 24.375 4.434 -35.364 1.00 56.47 95 CYS A CA 1
ATOM 760 C C . CYS A 1 95 ? 25.542 5.339 -34.930 1.00 56.47 95 CYS A C 1
ATOM 762 O O . CYS A 1 95 ? 25.999 6.144 -35.734 1.00 56.47 95 CYS A O 1
ATOM 764 N N . CYS A 1 96 ? 26.044 5.212 -33.697 1.00 55.22 96 CYS A N 1
ATOM 765 C CA . CYS A 1 96 ? 27.185 5.999 -33.212 1.00 55.22 96 CYS A CA 1
ATOM 766 C C . CYS A 1 96 ? 28.555 5.374 -33.523 1.00 55.22 96 CYS A C 1
ATOM 768 O O . CYS A 1 96 ? 29.538 6.103 -33.545 1.00 55.22 96 CYS A O 1
ATOM 770 N N . CYS A 1 97 ? 28.641 4.063 -33.770 1.00 53.47 97 CYS A N 1
ATOM 771 C CA . CYS A 1 97 ? 29.899 3.387 -34.119 1.00 53.47 97 CYS A CA 1
ATOM 772 C C . CYS A 1 97 ? 30.167 3.286 -35.635 1.00 53.47 97 CYS A C 1
ATOM 774 O O . CYS A 1 97 ? 31.205 2.756 -36.028 1.00 53.47 97 CYS A O 1
ATOM 776 N N . CYS A 1 98 ? 29.252 3.770 -36.484 1.00 53.22 98 CYS A N 1
ATOM 777 C CA . CYS A 1 98 ? 29.402 3.792 -37.946 1.00 53.22 98 CYS A CA 1
ATOM 778 C C . CYS A 1 98 ? 29.678 5.194 -38.537 1.00 53.22 98 CYS A C 1
ATOM 780 O O . CYS A 1 98 ? 29.644 5.336 -39.760 1.00 53.22 98 CYS A O 1
ATOM 782 N N . CYS A 1 99 ? 29.973 6.194 -37.701 1.00 45.72 99 CYS A N 1
ATOM 783 C CA . CYS A 1 99 ? 30.517 7.504 -38.089 1.00 45.72 99 CYS A CA 1
ATOM 784 C C . CYS A 1 99 ? 31.934 7.650 -37.528 1.00 45.72 99 CYS A C 1
ATOM 786 O O . CYS A 1 99 ? 32.778 8.244 -38.234 1.00 45.72 99 CYS A O 1
#

Organism: Alca torda (NCBI:txid28689)

InterPro domains:
  IPR001623 DnaJ domain [PF00226] (11-52)
  IPR001623 DnaJ domain [PR00625] (10-25)
  IPR001623 DnaJ domain [PR00625] (27-47)
  IPR001623 DnaJ domain [PR00625] (47-66)
  IPR001623 DnaJ domain [PS50076] (1-55)
  IPR001623 DnaJ domain [SM00271] (3-47)
  IPR001623 DnaJ domain [cd06257] (11-44)
  IPR018253 DnaJ domain, conserved site [PS00636] (32-51)
  IPR036869 Chaperone J-domain superfamily [G3DSA:1.10.287.110] (10-80)
  IPR036869 Chaperone J-domain superfamily [SSF46565] (11-91)
  IPR051434 DnaJ homolog subfamily C member 5 [PTHR44027] (11-99)

Sequence (99 aa):
SHPRPMAVPRRKLALKYHPDKNPDDPAAAERFKEINSAHATLSDEDKRRLYDQYGSLGLYVAEQFGDDAVKHYFLMSKWWFQALVLCCGALTCCCCCCC

pLDDT: mean 73.22, std 10.44, range [39.91, 85.31]

Secondary structure (DSSP, 8-state):
-PPP-----HHHHHHHS-TTT-TT-HHHHHHHHHHHHHHHHHHSHHHHHHHHHHTHHHHHHHHHH-HHHHHHHHHHTSHHHHHHHHHHHHHHHHHHS--

Radius of gyration: 21.95 Å; chains: 1; bounding box: 52×26×64 Å